Protein AF-R9MXU9-F1 (afdb_monomer_lite)

Structure (mm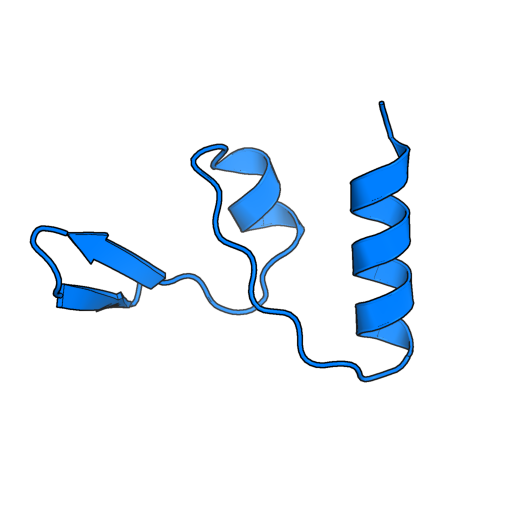CIF, N/CA/C/O backbone):
data_AF-R9MXU9-F1
#
_entry.id   AF-R9MXU9-F1
#
loop_
_atom_site.group_PDB
_atom_site.id
_atom_site.type_symbol
_atom_site.label_atom_id
_atom_site.label_alt_id
_atom_site.label_comp_id
_atom_site.label_asym_id
_atom_site.label_entity_id
_atom_site.label_seq_id
_atom_site.pdbx_PDB_ins_code
_atom_site.Cartn_x
_atom_site.Cartn_y
_atom_site.Cartn_z
_atom_site.occupancy
_atom_site.B_iso_or_equiv
_atom_site.auth_seq_id
_atom_site.auth_comp_id
_atom_site.auth_asym_id
_atom_site.auth_atom_id
_atom_site.pdbx_PDB_model_num
ATOM 1 N N . MET A 1 1 ? 8.077 5.660 19.578 1.00 50.34 1 MET A N 1
ATOM 2 C CA . MET A 1 1 ? 7.716 6.466 18.394 1.00 50.34 1 MET A CA 1
ATOM 3 C C . MET A 1 1 ? 6.481 5.831 17.761 1.00 50.34 1 MET A C 1
ATOM 5 O O . MET A 1 1 ? 6.603 5.104 16.792 1.00 50.34 1 MET A O 1
ATOM 9 N N . GLU A 1 2 ? 5.301 6.017 18.358 1.00 59.69 2 GLU A N 1
ATOM 10 C CA . GLU A 1 2 ? 4.024 5.492 17.821 1.00 59.69 2 GLU A CA 1
ATOM 11 C C . GLU A 1 2 ? 3.194 6.579 17.113 1.00 59.69 2 GLU A C 1
ATOM 13 O O . GLU A 1 2 ? 2.117 6.308 16.583 1.00 59.69 2 GLU A O 1
ATOM 18 N N . ASP A 1 3 ? 3.671 7.823 17.114 1.00 79.50 3 ASP A N 1
ATOM 19 C CA . ASP A 1 3 ? 2.795 8.976 16.898 1.00 79.50 3 ASP A CA 1
ATOM 20 C C . ASP A 1 3 ? 2.443 9.189 15.424 1.00 79.50 3 ASP A C 1
ATOM 22 O O . ASP A 1 3 ? 1.300 9.499 15.099 1.00 79.50 3 ASP A O 1
ATOM 26 N N . VAL A 1 4 ? 3.386 8.942 14.510 1.00 84.38 4 VAL A N 1
ATOM 27 C CA . VAL A 1 4 ? 3.167 9.185 13.074 1.00 84.38 4 VAL A CA 1
ATOM 28 C C . VAL A 1 4 ? 2.120 8.228 12.499 1.00 84.38 4 VAL A C 1
ATOM 30 O O . VAL A 1 4 ? 1.238 8.674 11.772 1.00 84.38 4 VAL A O 1
ATOM 33 N N . LYS A 1 5 ? 2.137 6.942 12.881 1.00 86.25 5 LYS A N 1
ATOM 34 C CA . LYS A 1 5 ? 1.141 5.958 12.414 1.00 86.25 5 LYS A CA 1
ATOM 35 C C . LYS A 1 5 ? -0.281 6.368 12.805 1.00 86.25 5 LYS A C 1
ATOM 37 O O . LYS A 1 5 ? -1.170 6.382 11.958 1.00 86.25 5 LYS A O 1
ATOM 42 N N . LYS A 1 6 ? -0.481 6.769 14.068 1.00 90.25 6 LYS A N 1
ATOM 43 C CA . LYS A 1 6 ? -1.786 7.230 14.574 1.00 90.25 6 LYS A CA 1
ATOM 44 C C . LYS A 1 6 ? -2.257 8.496 13.861 1.00 90.25 6 LYS A C 1
ATOM 46 O O . LYS A 1 6 ? -3.429 8.591 13.512 1.00 90.25 6 LYS A O 1
ATOM 51 N N . ILE A 1 7 ? -1.353 9.443 13.601 1.00 91.44 7 ILE A N 1
ATOM 52 C CA . ILE A 1 7 ? -1.675 10.663 12.847 1.00 91.44 7 ILE A CA 1
ATOM 53 C C . ILE A 1 7 ? -2.140 10.315 11.429 1.00 91.44 7 ILE A C 1
ATOM 55 O O . ILE A 1 7 ? -3.203 10.769 11.012 1.00 91.44 7 ILE A O 1
ATOM 59 N N . LEU A 1 8 ? -1.384 9.484 10.706 1.00 92.31 8 LEU A N 1
ATOM 60 C CA . LEU A 1 8 ? -1.729 9.074 9.342 1.00 92.31 8 LEU A CA 1
ATOM 61 C C . LEU A 1 8 ? -3.078 8.349 9.288 1.00 92.31 8 LEU A C 1
ATOM 63 O O . LEU A 1 8 ?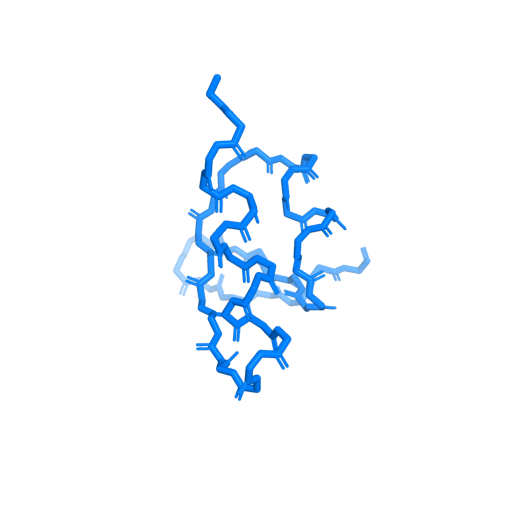 -3.892 8.621 8.407 1.00 92.31 8 LEU A O 1
ATOM 67 N N . GLN A 1 9 ? -3.349 7.483 10.262 1.00 90.31 9 GLN A N 1
ATOM 68 C CA . GLN A 1 9 ? -4.607 6.747 10.329 1.00 90.31 9 GLN A CA 1
ATOM 69 C C . GLN A 1 9 ? -5.805 7.657 10.636 1.00 90.31 9 GLN A C 1
ATOM 71 O O . GLN A 1 9 ? -6.854 7.513 10.012 1.00 90.31 9 GLN A O 1
ATOM 76 N N . ASN A 1 10 ? -5.648 8.643 11.524 1.00 93.69 10 ASN A N 1
ATOM 77 C CA . ASN A 1 10 ? -6.688 9.642 11.778 1.00 93.69 10 ASN A CA 1
ATOM 78 C C . ASN A 1 10 ? -6.976 10.492 10.534 1.00 93.69 10 ASN A C 1
ATOM 80 O O . ASN A 1 10 ? -8.134 10.652 10.163 1.00 93.69 10 ASN A O 1
ATOM 84 N N . LEU A 1 11 ? -5.936 10.965 9.839 1.00 94.00 11 LEU A N 1
ATOM 85 C CA . LEU A 1 11 ? -6.090 11.736 8.600 1.00 94.00 11 LEU A CA 1
ATOM 86 C C . LEU A 1 11 ? -6.799 10.928 7.502 1.00 94.00 11 LEU A C 1
ATOM 88 O O . LEU A 1 11 ? -7.671 11.457 6.812 1.00 94.00 11 LEU A O 1
ATOM 92 N N . LYS A 1 12 ? -6.476 9.636 7.368 1.00 92.25 12 LYS A N 1
ATOM 93 C CA . LYS A 1 12 ? -7.188 8.719 6.469 1.00 92.25 12 LYS A CA 1
ATOM 94 C C . LYS A 1 12 ? -8.669 8.604 6.846 1.00 92.25 12 LYS A C 1
ATOM 96 O O . LYS A 1 12 ? -9.527 8.729 5.977 1.00 92.25 12 LYS A O 1
ATOM 101 N N . ASN A 1 13 ? -8.976 8.440 8.135 1.00 93.19 13 ASN A N 1
ATOM 102 C CA . ASN A 1 13 ? -10.353 8.361 8.638 1.00 93.19 13 ASN A CA 1
ATOM 103 C C . ASN A 1 13 ? -11.147 9.666 8.434 1.00 93.19 13 ASN A C 1
ATOM 105 O O . ASN A 1 13 ? -12.364 9.627 8.282 1.00 93.19 13 ASN A O 1
ATOM 109 N N . GLU A 1 14 ? -10.474 10.816 8.380 1.00 96.88 14 GLU A N 1
ATOM 110 C CA . GLU A 1 14 ? -11.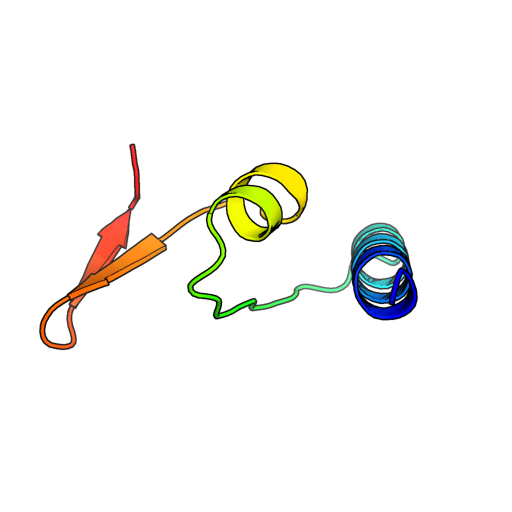065 12.110 8.005 1.00 96.88 14 GLU A CA 1
ATOM 111 C C . GLU A 1 14 ? -11.320 12.254 6.488 1.00 96.88 14 GLU A C 1
ATOM 113 O O . GLU A 1 14 ? -11.800 13.296 6.036 1.00 96.88 14 GLU A O 1
ATOM 118 N N . GLY A 1 15 ? -10.991 11.237 5.685 1.00 95.44 15 GLY A N 1
ATOM 119 C CA . GLY A 1 15 ? -11.166 11.236 4.232 1.00 95.44 15 GLY A CA 1
ATOM 120 C C . GLY A 1 15 ? -10.069 11.984 3.470 1.00 95.44 15 GLY A C 1
ATOM 121 O O . GLY A 1 15 ? -10.293 12.412 2.337 1.00 95.44 15 GLY A O 1
ATOM 122 N N . LYS A 1 16 ? -8.891 12.191 4.073 1.00 95.25 16 LYS A N 1
ATOM 123 C CA . LYS A 1 16 ? -7.742 12.802 3.387 1.00 95.25 16 LYS A CA 1
ATOM 124 C C . LYS A 1 16 ? -7.025 11.765 2.521 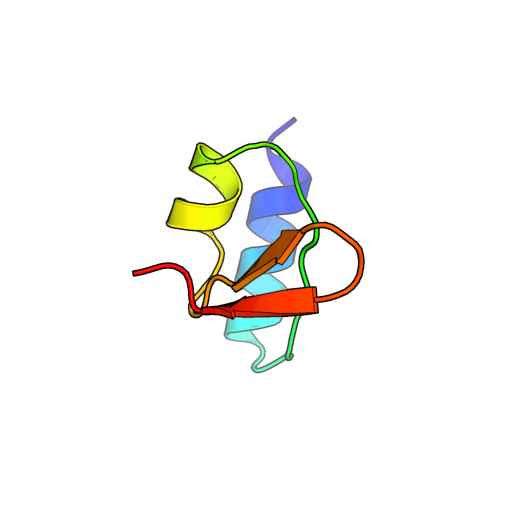1.00 95.25 16 LYS A C 1
ATOM 126 O O . LYS A 1 16 ? -6.749 10.659 2.978 1.00 95.25 16 LYS A O 1
ATOM 131 N N . SER A 1 17 ? -6.630 12.155 1.309 1.00 95.06 17 SER A N 1
ATOM 132 C CA . SER A 1 17 ? -5.638 11.398 0.536 1.00 95.06 17 SER A CA 1
ATOM 133 C C . SER A 1 17 ? -4.232 11.684 1.054 1.00 95.06 17 SER A C 1
ATOM 135 O O . SER A 1 17 ? -3.864 12.838 1.280 1.00 95.06 17 SER A O 1
ATOM 137 N N . ILE A 1 18 ? -3.444 10.626 1.214 1.00 94.62 18 ILE A N 1
ATOM 138 C CA . ILE A 1 18 ? -2.084 10.661 1.751 1.00 94.62 18 ILE A CA 1
ATOM 139 C C . ILE A 1 18 ? -1.179 9.936 0.758 1.00 94.62 18 ILE A C 1
ATOM 141 O O . ILE A 1 18 ? -1.520 8.853 0.295 1.00 94.62 18 ILE A O 1
ATOM 145 N N . ILE A 1 19 ? -0.021 10.521 0.450 1.00 93.94 19 ILE A N 1
ATOM 146 C CA . ILE A 1 19 ? 1.046 9.852 -0.301 1.00 93.94 19 ILE A CA 1
ATOM 147 C C . ILE A 1 19 ? 2.175 9.569 0.684 1.00 93.94 19 ILE A C 1
ATOM 149 O O . ILE A 1 19 ? 2.750 10.498 1.253 1.00 93.94 19 ILE A O 1
ATOM 153 N N . LEU A 1 20 ? 2.477 8.289 0.892 1.00 92.50 20 LEU A N 1
ATOM 154 C CA . LEU A 1 20 ? 3.543 7.837 1.777 1.00 92.50 20 LEU A CA 1
ATOM 155 C C . LEU A 1 20 ? 4.685 7.252 0.940 1.00 92.50 20 LEU A C 1
ATOM 157 O O . LEU A 1 20 ? 4.481 6.307 0.188 1.00 92.50 20 LEU A O 1
ATOM 161 N N . ALA A 1 21 ? 5.891 7.796 1.103 1.00 92.56 21 ALA A N 1
ATOM 162 C CA . ALA A 1 21 ? 7.119 7.215 0.570 1.00 92.56 21 ALA A CA 1
ATOM 163 C C . ALA A 1 21 ? 7.954 6.693 1.741 1.00 92.56 21 ALA A C 1
ATOM 165 O O . ALA A 1 21 ? 8.343 7.456 2.626 1.00 92.56 21 ALA A O 1
ATOM 166 N N . SER A 1 22 ? 8.206 5.389 1.763 1.00 89.44 22 SER A N 1
ATOM 167 C CA . SER A 1 22 ? 8.962 4.723 2.820 1.00 89.44 22 SER A CA 1
ATOM 168 C C . SER A 1 22 ? 9.783 3.579 2.231 1.00 89.44 22 SER A C 1
ATOM 170 O O . SER A 1 22 ? 9.492 3.090 1.145 1.00 89.44 22 SER A O 1
ATOM 172 N N . HIS A 1 23 ? 10.815 3.156 2.954 1.00 89.81 23 HIS A N 1
ATOM 173 C CA . HIS A 1 23 ? 11.542 1.910 2.694 1.00 89.81 23 HIS A CA 1
ATOM 174 C C . HIS A 1 23 ? 11.175 0.813 3.711 1.00 89.81 23 HIS A C 1
ATOM 176 O O . HIS A 1 23 ? 11.632 -0.321 3.587 1.00 89.81 23 HIS A O 1
ATOM 182 N N . ASN A 1 2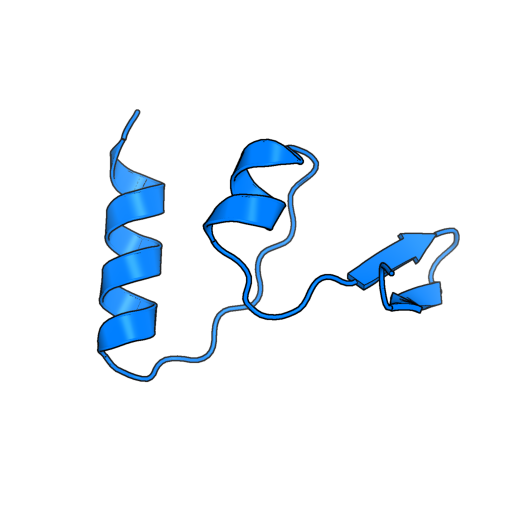4 ? 10.371 1.140 4.732 1.00 89.69 24 ASN A N 1
ATOM 183 C CA . ASN A 1 24 ? 9.893 0.177 5.718 1.00 89.69 24 ASN A CA 1
ATOM 184 C C . ASN A 1 24 ? 8.661 -0.559 5.176 1.00 89.69 24 ASN A C 1
ATOM 186 O O . ASN A 1 24 ? 7.570 0.009 5.141 1.00 89.69 24 ASN A O 1
ATOM 190 N N . LYS A 1 25 ? 8.844 -1.821 4.776 1.00 87.81 25 LYS A N 1
ATOM 191 C CA . LYS A 1 25 ? 7.778 -2.656 4.202 1.00 87.81 25 LYS A CA 1
ATOM 192 C C . LYS A 1 25 ? 6.599 -2.859 5.150 1.00 87.81 25 LYS A C 1
ATOM 194 O O . LYS A 1 25 ? 5.465 -2.724 4.713 1.00 87.81 25 LYS A O 1
ATOM 199 N N . GLU A 1 26 ? 6.857 -3.085 6.438 1.00 88.69 26 GLU A N 1
ATOM 200 C CA . GLU A 1 26 ? 5.794 -3.312 7.427 1.00 88.69 26 GLU A CA 1
ATOM 201 C C . GLU A 1 26 ? 4.868 -2.091 7.539 1.00 88.69 26 GLU A C 1
ATOM 203 O O . GLU A 1 26 ? 3.650 -2.222 7.614 1.00 88.69 26 GLU A O 1
ATOM 208 N N . ASP A 1 27 ? 5.429 -0.880 7.495 1.00 87.00 27 ASP A N 1
ATOM 209 C CA . ASP A 1 27 ? 4.624 0.343 7.537 1.00 87.00 27 ASP A CA 1
ATOM 210 C C . ASP A 1 27 ? 3.786 0.516 6.269 1.00 87.00 27 ASP A C 1
ATOM 212 O O . ASP A 1 27 ? 2.638 0.942 6.353 1.00 87.00 27 ASP A O 1
ATOM 216 N N . ILE A 1 28 ? 4.354 0.189 5.106 1.00 91.06 28 ILE A N 1
ATOM 217 C CA . ILE A 1 28 ? 3.670 0.276 3.812 1.00 91.06 28 ILE A CA 1
ATOM 218 C C . ILE A 1 28 ? 2.489 -0.695 3.777 1.00 91.06 28 ILE A C 1
ATOM 220 O O . ILE A 1 28 ? 1.374 -0.276 3.482 1.00 91.06 28 ILE A O 1
ATOM 224 N N . GLU A 1 29 ? 2.717 -1.956 4.143 1.00 87.38 29 GLU A N 1
ATOM 225 C CA . GLU A 1 29 ? 1.695 -3.009 4.157 1.00 87.38 29 GLU A CA 1
ATOM 226 C C . GLU A 1 29 ? 0.559 -2.712 5.148 1.00 87.38 29 GLU A C 1
ATOM 228 O O . GLU A 1 29 ? -0.591 -3.061 4.896 1.00 87.38 29 GLU A O 1
ATOM 233 N N . VAL A 1 30 ? 0.857 -2.054 6.274 1.00 87.88 30 VAL A N 1
ATOM 234 C CA . VAL A 1 30 ? -0.144 -1.748 7.311 1.00 87.88 30 VAL A CA 1
ATOM 235 C C . VAL A 1 30 ? -0.911 -0.447 7.038 1.00 87.88 30 VAL A C 1
ATOM 237 O O . VAL A 1 30 ? -2.078 -0.335 7.420 1.00 87.88 30 VAL A O 1
ATOM 240 N N . LEU A 1 31 ? -0.273 0.569 6.446 1.00 89.19 31 LEU A N 1
ATOM 241 C CA . LEU A 1 31 ? -0.852 1.916 6.332 1.00 89.19 31 LEU A CA 1
ATOM 242 C C . LEU A 1 31 ? -1.464 2.215 4.960 1.00 89.19 31 LEU A C 1
ATOM 244 O O . LEU A 1 31 ? -2.425 2.990 4.893 1.00 89.19 31 LEU A O 1
ATOM 248 N N . CYS A 1 32 ? -0.906 1.661 3.885 1.00 92.19 32 CYS A N 1
ATOM 249 C CA . CYS A 1 32 ? -1.300 1.998 2.522 1.00 92.19 32 CYS A CA 1
ATOM 250 C C . CYS A 1 32 ? -2.444 1.108 2.033 1.00 92.19 32 CYS A C 1
ATOM 252 O O . CYS A 1 32 ? -2.462 -0.092 2.275 1.00 92.19 32 CYS A O 1
ATOM 254 N N . ASP A 1 33 ? -3.386 1.712 1.310 1.00 92.38 33 ASP A N 1
ATOM 255 C CA . ASP A 1 33 ? -4.405 0.966 0.560 1.00 92.38 33 ASP A CA 1
ATOM 256 C C . ASP A 1 33 ? -3.846 0.445 -0.768 1.00 92.38 33 ASP A C 1
ATOM 258 O O . ASP A 1 33 ? -4.172 -0.653 -1.197 1.00 92.38 33 ASP A O 1
ATOM 262 N N . GLU A 1 34 ? -2.975 1.238 -1.394 1.00 93.25 34 GLU A N 1
ATOM 263 C CA . GLU A 1 34 ? -2.363 0.956 -2.687 1.00 93.25 34 GLU A CA 1
ATOM 264 C C . GLU A 1 34 ? -0.848 1.122 -2.566 1.00 93.25 34 GLU A C 1
ATOM 266 O O . GLU A 1 34 ? -0.367 2.124 -2.020 1.00 93.25 34 GLU A O 1
ATOM 271 N N . VAL A 1 35 ? -0.092 0.158 -3.088 1.00 93.38 35 VAL A N 1
ATOM 272 C CA . VAL A 1 35 ? 1.371 0.149 -3.014 1.00 93.38 35 VAL A CA 1
ATOM 273 C C . VAL A 1 35 ? 1.962 0.190 -4.417 1.00 93.38 35 VAL A C 1
ATOM 275 O O . VAL A 1 35 ? 1.570 -0.560 -5.309 1.00 93.38 35 VAL A O 1
ATOM 278 N N . TYR A 1 36 ? 2.924 1.091 -4.599 1.00 93.81 36 TYR A N 1
ATOM 279 C CA . TYR A 1 36 ? 3.662 1.251 -5.842 1.00 93.81 36 TYR A CA 1
ATOM 280 C C . TYR A 1 36 ? 5.153 1.175 -5.554 1.00 93.81 36 TYR A C 1
ATOM 282 O O . TYR A 1 36 ? 5.655 1.826 -4.634 1.00 93.81 36 TYR A O 1
ATOM 290 N N . GLU A 1 37 ? 5.865 0.428 -6.384 1.00 93.12 37 GLU A N 1
ATOM 291 C CA . GLU A 1 37 ? 7.316 0.370 -6.369 1.00 93.12 37 GLU A CA 1
ATOM 292 C C . GLU A 1 37 ? 7.879 1.379 -7.370 1.00 93.12 37 GLU A C 1
ATOM 294 O O . GLU A 1 37 ? 7.356 1.540 -8.474 1.00 93.12 37 GLU A O 1
ATOM 299 N N . MET A 1 38 ? 8.934 2.091 -6.973 1.00 92.44 38 MET A N 1
ATOM 300 C CA . MET A 1 38 ? 9.647 3.011 -7.851 1.00 92.44 38 MET A CA 1
ATOM 301 C C . MET A 1 38 ? 11.051 2.478 -8.112 1.00 92.44 38 MET A C 1
ATOM 303 O O . MET A 1 38 ? 11.870 2.436 -7.198 1.00 92.44 38 MET A O 1
ATOM 307 N N . ASP A 1 39 ? 11.344 2.150 -9.369 1.00 93.44 39 ASP A N 1
ATOM 308 C CA . ASP A 1 39 ? 12.669 1.715 -9.806 1.00 93.44 39 ASP A CA 1
ATOM 309 C C . ASP A 1 39 ? 13.115 2.485 -11.054 1.00 93.44 39 ASP A C 1
ATOM 311 O O . ASP A 1 39 ? 12.348 2.677 -11.999 1.00 93.44 39 ASP A O 1
ATOM 315 N N . HIS A 1 40 ? 14.354 2.986 -11.045 1.00 95.19 40 HIS A N 1
ATOM 316 C CA . HIS A 1 40 ? 14.940 3.778 -12.138 1.00 95.19 40 HIS A CA 1
ATOM 317 C C . HIS A 1 40 ? 14.017 4.891 -12.695 1.00 95.19 40 HIS A C 1
ATOM 319 O O . HIS A 1 40 ? 13.978 5.150 -13.900 1.00 95.19 40 HIS A O 1
ATOM 325 N N . GLY A 1 41 ? 13.254 5.560 -11.821 1.00 94.44 41 GLY A N 1
ATOM 326 C CA . GLY A 1 41 ? 12.323 6.634 -12.197 1.00 94.44 41 GLY A CA 1
ATOM 327 C C . GLY A 1 41 ? 11.008 6.162 -12.832 1.00 94.44 41 GLY A C 1
ATOM 328 O O . GLY A 1 41 ? 10.260 6.986 -13.357 1.00 94.44 41 GLY A O 1
ATOM 329 N N . LYS A 1 42 ? 10.709 4.860 -12.792 1.00 95.12 42 LYS A N 1
ATOM 330 C CA . LYS A 1 42 ? 9.435 4.276 -13.2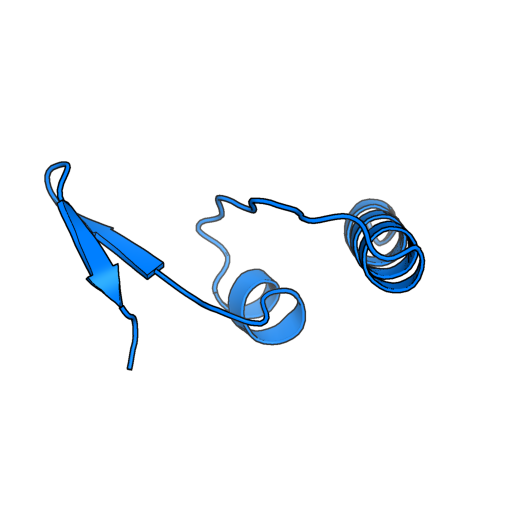21 1.00 95.12 42 LYS A CA 1
ATOM 331 C C . LYS A 1 42 ? 8.661 3.767 -12.013 1.00 95.12 42 LYS A C 1
ATOM 333 O O . LYS A 1 42 ? 9.240 3.137 -11.138 1.00 95.12 42 LYS A O 1
ATOM 338 N N . LEU A 1 43 ? 7.360 4.038 -11.996 1.00 94.25 43 LEU A N 1
ATOM 339 C CA . LEU A 1 43 ? 6.425 3.502 -11.009 1.00 94.25 43 LEU A CA 1
ATOM 340 C C . LEU A 1 43 ? 5.734 2.259 -11.573 1.00 94.25 43 LEU A C 1
ATOM 342 O O . LEU A 1 43 ? 5.233 2.293 -12.699 1.00 94.25 43 LEU A O 1
ATOM 346 N N . THR A 1 44 ? 5.678 1.195 -10.782 1.00 94.94 44 THR A N 1
ATOM 347 C CA . THR A 1 44 ? 4.949 -0.044 -11.074 1.00 94.94 44 THR A CA 1
ATOM 348 C C . THR A 1 44 ? 4.048 -0.398 -9.901 1.00 94.94 44 THR A C 1
ATOM 350 O O . THR A 1 44 ? 4.385 -0.118 -8.754 1.00 94.94 44 THR A O 1
ATOM 353 N N . VAL A 1 45 ? 2.887 -0.990 -10.180 1.00 91.12 45 VAL A N 1
ATOM 354 C CA . VAL A 1 45 ? 1.999 -1.506 -9.127 1.00 91.12 45 VAL A CA 1
ATOM 355 C C . VAL A 1 45 ? 2.693 -2.693 -8.465 1.00 91.12 45 VAL A C 1
ATOM 357 O O . VAL A 1 45 ? 3.214 -3.556 -9.173 1.00 91.12 45 VAL A O 1
ATOM 360 N N . SER A 1 46 ? 2.740 -2.709 -7.135 1.00 79.75 46 SER A N 1
ATOM 361 C CA . SER A 1 46 ? 3.209 -3.874 -6.385 1.00 79.75 46 SER A CA 1
ATOM 362 C C . SER A 1 46 ? 2.081 -4.914 -6.334 1.00 79.75 46 SER A C 1
ATOM 364 O O . SER A 1 46 ? 0.966 -4.561 -5.957 1.00 79.75 46 SER A O 1
ATOM 366 N N . GLU A 1 47 ? 2.351 -6.152 -6.769 1.00 64.12 47 GLU A N 1
ATOM 367 C CA . GLU A 1 47 ? 1.401 -7.287 -6.718 1.00 64.12 47 GLU A CA 1
ATOM 368 C C . GLU A 1 47 ? 1.279 -7.907 -5.319 1.00 64.12 47 GLU A C 1
ATOM 370 O O . GLU A 1 47 ? 2.306 -7.962 -4.601 1.00 64.12 47 GLU A O 1
#

Foldseek 3Di:
DCPVQVVLVVCVVVVDDDDDDDPDPVSCVPRDPFDWDADPNDIDGDD

Secondary structure (DSSP, 8-state):
--HHHHHHHHHHHTT-------S-HHHHHHH-SS-EEEETTEEEE--

pLDDT: mean 89.25, std 9.05, range [50.34, 96.88]

Sequence (47 aa):
MEDVKKILQNLKNEGKSIILASHNKEDIEVLCDEVYEMDHGKLTVSE

Radius of gyration: 11.79 Å; chains: 1; bounding box: 26×20×32 Å